Protein AF-A0A1Q8S8K8-F1 (afdb_monomer_lite)

Secondary structure (DSSP, 8-state):
-----------------EEEEEEEEEEEEESEEETTEEE-SEE-HHHHHHHHHHTTS--EEEEETTTEEEEE-B---SS-SSSBEEHHHHHHHHHHHHHHTTSEEEEEEEEEEEEEEE-----

pLDDT: mean 77.26, std 17.84, range [33.59, 95.19]

Sequence (123 aa):
MKFSVFLGAVLAITSAEACASYKYCWCVRDNFNYQGKVQNNIAWDEDTTKACVANGGGGVSGWYGQNFKECYRYVKRTIRLDGAINNCDFSEQCAAAGKAEGVTSRGLCRDKISGFHWRRTDV

Organism: NCBI:txid708187

Structure (mmCIF, N/CA/C/O backbone):
data_AF-A0A1Q8S8K8-F1
#
_entry.id   AF-A0A1Q8S8K8-F1
#
loop_
_atom_site.group_PDB
_atom_site.id
_atom_site.type_symbol
_atom_site.label_atom_id
_atom_site.label_alt_id
_atom_site.label_comp_id
_atom_site.label_asym_id
_atom_site.label_entity_id
_atom_site.label_seq_id
_atom_site.pdbx_PDB_ins_code
_atom_site.Cartn_x
_atom_site.Cartn_y
_atom_site.Cartn_z
_atom_site.occupancy
_atom_site.B_iso_or_equiv
_atom_site.auth_seq_id
_atom_site.auth_comp_id
_atom_site.auth_asym_id
_atom_site.auth_atom_id
_atom_site.pdbx_PDB_model_num
ATOM 1 N N . MET A 1 1 ? 22.444 14.978 49.689 1.00 33.59 1 MET A N 1
ATOM 2 C CA . MET A 1 1 ? 21.878 13.992 48.742 1.00 33.59 1 MET A CA 1
ATOM 3 C C . MET A 1 1 ? 22.066 14.548 47.337 1.00 33.59 1 MET A C 1
ATOM 5 O O . MET A 1 1 ? 21.592 15.645 47.083 1.00 33.59 1 MET A O 1
ATOM 9 N N . LYS A 1 2 ? 22.853 13.889 46.477 1.00 35.84 2 LYS A N 1
ATOM 10 C CA . LYS A 1 2 ? 23.098 14.320 45.089 1.00 35.84 2 LYS A CA 1
ATOM 11 C C . LYS A 1 2 ? 22.238 13.453 44.168 1.00 35.84 2 LYS A C 1
ATOM 13 O O . LYS A 1 2 ? 22.433 12.244 44.134 1.00 35.84 2 LYS A O 1
ATOM 18 N N . PHE A 1 3 ? 21.279 14.064 43.474 1.00 41.88 3 PHE A N 1
ATOM 19 C CA . PHE A 1 3 ? 20.470 13.400 42.455 1.00 41.88 3 PHE A CA 1
ATOM 20 C C . PHE A 1 3 ? 21.259 13.362 41.145 1.00 41.88 3 PHE A C 1
ATOM 22 O O . PHE A 1 3 ? 21.348 14.360 40.435 1.00 41.88 3 PHE A O 1
ATOM 29 N N . SER A 1 4 ? 21.858 12.215 40.840 1.00 44.72 4 SER A N 1
ATOM 30 C CA . SER A 1 4 ? 22.388 11.935 39.508 1.00 44.72 4 SER A CA 1
ATOM 31 C C . SER A 1 4 ? 21.225 11.536 38.602 1.00 44.72 4 SER A C 1
ATOM 33 O O . SER A 1 4 ? 20.754 10.403 38.647 1.00 44.72 4 SER A O 1
ATOM 35 N N . VAL A 1 5 ? 20.739 12.483 37.801 1.00 49.12 5 VAL A N 1
ATOM 36 C CA . VAL A 1 5 ? 19.806 12.206 36.704 1.00 49.12 5 VAL A CA 1
ATOM 37 C C . VAL A 1 5 ? 20.617 11.598 35.563 1.00 49.12 5 VAL A C 1
ATOM 39 O O . VAL A 1 5 ? 21.320 12.303 34.842 1.00 49.12 5 VAL A O 1
ATOM 42 N N . PHE A 1 6 ? 20.553 10.277 35.415 1.00 44.47 6 PHE A N 1
ATOM 43 C CA . PHE A 1 6 ? 21.011 9.612 34.201 1.00 44.47 6 PHE A CA 1
ATOM 44 C C . PHE A 1 6 ? 19.964 9.856 33.109 1.00 44.47 6 PHE A C 1
ATOM 46 O O . PHE A 1 6 ? 18.906 9.229 33.104 1.00 44.47 6 PHE A O 1
ATOM 53 N N . LEU A 1 7 ? 20.252 10.783 32.190 1.00 45.62 7 LEU A N 1
ATOM 54 C CA . LEU A 1 7 ? 19.573 10.846 30.898 1.00 45.62 7 LEU A CA 1
ATOM 55 C C . LEU A 1 7 ? 19.924 9.572 30.121 1.00 45.62 7 LEU A C 1
ATOM 57 O O . LEU A 1 7 ? 20.956 9.493 29.457 1.00 45.62 7 LEU A O 1
ATOM 61 N N . GLY A 1 8 ? 19.075 8.555 30.237 1.00 44.41 8 GLY A N 1
ATOM 62 C CA . GLY A 1 8 ? 19.103 7.407 29.346 1.00 44.41 8 GLY A CA 1
ATOM 63 C C . GLY A 1 8 ? 18.675 7.860 27.957 1.00 44.41 8 GLY A C 1
ATOM 64 O O . GLY A 1 8 ? 17.485 8.031 27.701 1.00 44.41 8 GLY A O 1
ATOM 65 N N . ALA A 1 9 ? 19.639 8.080 27.065 1.00 46.62 9 ALA A N 1
ATOM 66 C CA . ALA A 1 9 ? 19.362 8.171 25.643 1.00 46.62 9 ALA A CA 1
ATOM 67 C C . ALA A 1 9 ? 18.784 6.821 25.199 1.00 46.62 9 ALA A C 1
ATOM 69 O O . ALA A 1 9 ? 19.498 5.819 25.136 1.00 46.62 9 ALA A O 1
ATOM 70 N N . VAL A 1 10 ? 17.478 6.778 24.932 1.00 47.53 10 VAL A N 1
ATOM 71 C CA . VAL A 1 10 ? 16.862 5.649 24.236 1.00 47.53 10 VAL A CA 1
ATOM 72 C C . VAL A 1 10 ? 17.380 5.719 22.806 1.00 47.53 10 VAL A C 1
ATOM 74 O O . VAL A 1 10 ? 16.856 6.459 21.977 1.00 47.53 10 VAL A O 1
ATOM 77 N N . LEU A 1 11 ? 18.459 4.989 22.526 1.00 39.53 11 LEU A N 1
ATOM 78 C CA . LEU A 1 11 ? 18.831 4.649 21.162 1.00 39.53 11 LEU A CA 1
ATOM 79 C C . LEU A 1 11 ? 17.666 3.828 20.613 1.00 39.53 11 LEU A C 1
ATOM 81 O O . LEU A 1 11 ? 17.539 2.640 20.907 1.00 39.53 11 LEU A O 1
ATOM 85 N N . ALA A 1 12 ? 16.779 4.485 19.867 1.00 42.22 12 ALA A N 1
ATOM 86 C CA . ALA A 1 12 ? 15.856 3.798 18.991 1.00 42.22 12 ALA A CA 1
ATOM 87 C C . ALA A 1 12 ? 16.729 3.038 17.992 1.00 42.22 12 ALA A C 1
ATOM 89 O O . ALA A 1 12 ? 17.215 3.604 17.015 1.00 42.22 12 ALA A O 1
ATOM 90 N N . ILE A 1 13 ? 17.002 1.768 18.293 1.00 36.38 13 ILE A N 1
ATOM 91 C CA . ILE A 1 13 ? 17.532 0.822 17.325 1.00 36.38 13 ILE A CA 1
ATOM 92 C C . ILE A 1 13 ? 16.417 0.714 16.293 1.00 36.38 13 ILE A C 1
ATOM 94 O O . ILE A 1 13 ? 15.476 -0.060 16.456 1.00 36.38 13 ILE A O 1
ATOM 98 N N . THR A 1 14 ? 16.468 1.562 15.269 1.00 42.91 14 THR A N 1
ATOM 99 C CA . THR A 1 14 ? 15.705 1.347 14.055 1.00 42.91 14 THR A CA 1
ATOM 100 C C . THR A 1 14 ? 16.307 0.081 13.474 1.00 42.91 14 THR A C 1
ATOM 102 O O . THR A 1 14 ? 17.365 0.083 12.848 1.00 42.91 14 THR A O 1
ATOM 105 N N . SER A 1 15 ? 15.709 -1.061 13.806 1.00 44.03 15 SER A N 1
ATOM 106 C CA . SER A 1 15 ? 16.004 -2.305 13.121 1.00 44.03 15 SER A CA 1
ATOM 107 C C . SER A 1 15 ? 15.864 -1.988 11.642 1.00 44.03 15 SER A C 1
ATOM 109 O O . SER A 1 15 ? 14.767 -1.640 11.200 1.00 44.03 15 SER A O 1
ATOM 111 N N . ALA A 1 16 ? 16.982 -2.004 10.913 1.00 48.34 16 ALA A N 1
ATOM 112 C CA . ALA A 1 16 ? 16.996 -1.889 9.467 1.00 48.34 16 ALA A CA 1
ATOM 113 C C . ALA A 1 16 ? 16.234 -3.105 8.945 1.00 48.34 16 ALA A C 1
ATOM 115 O O . ALA A 1 16 ? 16.797 -4.178 8.728 1.00 48.34 16 ALA A O 1
ATOM 116 N N . GLU A 1 17 ? 14.911 -2.973 8.906 1.00 56.44 17 GLU A N 1
ATOM 117 C CA . GLU A 1 17 ? 14.046 -4.065 8.550 1.00 56.44 17 GLU A CA 1
ATOM 118 C C . GLU A 1 17 ? 14.248 -4.365 7.089 1.00 56.44 17 GLU A C 1
ATOM 120 O O . GLU A 1 17 ? 14.440 -3.501 6.228 1.00 56.44 17 GLU A O 1
ATOM 125 N N . ALA A 1 18 ? 14.249 -5.660 6.869 1.00 62.03 18 ALA A N 1
ATOM 126 C CA . ALA A 1 18 ? 14.681 -6.246 5.655 1.00 62.03 18 ALA A CA 1
ATOM 127 C C . ALA A 1 18 ? 13.508 -6.244 4.667 1.00 62.03 18 ALA A C 1
ATOM 129 O O . ALA A 1 18 ? 12.781 -7.232 4.557 1.00 62.03 18 ALA A O 1
ATOM 130 N N . CYS A 1 19 ? 13.251 -5.102 4.029 1.00 81.19 19 CYS A N 1
ATOM 131 C CA . CYS A 1 19 ? 12.004 -4.889 3.309 1.00 81.19 19 CYS A CA 1
ATOM 132 C C . CYS A 1 19 ? 12.008 -5.617 1.968 1.00 81.19 19 CYS A C 1
ATOM 134 O O . CYS A 1 19 ? 12.962 -5.571 1.190 1.00 81.19 19 CYS A O 1
ATOM 136 N N . ALA A 1 20 ? 10.920 -6.322 1.693 1.00 86.19 20 ALA A N 1
ATOM 137 C CA . ALA A 1 20 ? 10.776 -7.110 0.486 1.00 86.19 20 ALA A CA 1
ATOM 138 C C . ALA A 1 20 ? 10.201 -6.263 -0.653 1.00 86.19 20 ALA A C 1
ATOM 140 O O . ALA A 1 20 ? 9.362 -5.382 -0.453 1.00 86.19 20 ALA A O 1
ATOM 141 N N . SER A 1 21 ? 10.644 -6.577 -1.866 1.00 86.62 21 SER A N 1
ATOM 142 C CA . SER A 1 21 ? 10.134 -5.986 -3.098 1.00 86.62 21 SER A CA 1
ATOM 143 C C . SER A 1 21 ? 8.870 -6.708 -3.569 1.00 86.62 21 SER A C 1
ATOM 145 O O . SER A 1 21 ? 8.881 -7.928 -3.750 1.00 86.62 21 SER A O 1
ATOM 147 N N . TYR A 1 22 ? 7.801 -5.959 -3.836 1.00 89.19 22 TYR A N 1
ATOM 148 C CA . TYR A 1 22 ? 6.541 -6.477 -4.382 1.00 89.19 22 TYR A CA 1
ATOM 149 C C . TYR A 1 22 ? 6.108 -5.703 -5.621 1.00 89.19 22 TYR A C 1
ATOM 151 O O . TYR A 1 22 ? 6.503 -4.556 -5.817 1.00 89.19 22 TYR A O 1
ATOM 159 N N . LYS A 1 23 ? 5.279 -6.321 -6.465 1.00 89.44 23 LYS A N 1
ATOM 160 C CA . LYS A 1 23 ? 4.715 -5.628 -7.632 1.00 89.44 23 LYS A CA 1
ATOM 161 C C . LYS A 1 23 ? 3.428 -4.885 -7.311 1.00 89.44 23 LYS A C 1
ATOM 163 O O . LYS A 1 23 ? 3.183 -3.855 -7.930 1.00 89.44 23 LYS A O 1
ATOM 168 N N . TYR A 1 24 ? 2.628 -5.411 -6.385 1.00 92.19 24 TYR A N 1
ATOM 169 C CA . TYR A 1 24 ? 1.306 -4.883 -6.062 1.00 92.19 24 TYR A CA 1
ATOM 170 C C . TYR A 1 24 ? 1.153 -4.680 -4.559 1.00 92.19 24 TYR A C 1
ATOM 172 O O . TYR A 1 24 ? 1.512 -5.583 -3.802 1.00 92.19 24 TYR A O 1
ATOM 180 N N . CYS A 1 25 ? 0.595 -3.543 -4.140 1.00 93.25 25 CYS A N 1
ATOM 181 C CA . CYS A 1 25 ? 0.222 -3.289 -2.748 1.00 93.25 25 CYS A CA 1
ATOM 182 C C . CYS A 1 25 ? -1.041 -2.421 -2.633 1.00 93.25 25 CYS A C 1
ATOM 184 O O . CYS A 1 25 ? -1.319 -1.609 -3.513 1.00 93.25 25 CYS A O 1
ATOM 186 N N . TRP A 1 26 ? -1.782 -2.551 -1.536 1.00 95.19 26 TRP A N 1
ATOM 187 C CA . TRP A 1 26 ? -2.932 -1.707 -1.193 1.00 95.19 26 TRP A CA 1
ATOM 188 C C . TRP A 1 26 ? -3.053 -1.524 0.320 1.00 95.19 26 TRP A C 1
ATOM 190 O O . TRP A 1 26 ? -2.535 -2.327 1.096 1.00 95.19 26 TRP A O 1
ATOM 200 N N . CYS A 1 27 ? -3.713 -0.451 0.744 1.00 95.06 27 CYS A N 1
ATOM 201 C CA . CYS A 1 27 ? -4.023 -0.208 2.146 1.00 95.06 27 CYS A CA 1
ATOM 202 C C . CYS A 1 27 ? -5.344 -0.888 2.517 1.00 95.06 27 CYS A C 1
ATOM 204 O O . CYS A 1 27 ? -6.317 -0.847 1.758 1.00 95.06 27 CYS A O 1
ATOM 206 N N . VAL A 1 28 ? -5.396 -1.470 3.712 1.00 94.56 28 VAL A N 1
ATOM 207 C CA . VAL A 1 28 ? -6.635 -1.923 4.350 1.00 94.56 28 VAL A CA 1
ATOM 208 C C . VAL A 1 28 ? -6.819 -1.201 5.673 1.00 94.56 28 VAL A C 1
ATOM 210 O O . VAL A 1 28 ? -5.843 -0.969 6.383 1.00 94.56 28 VAL A O 1
ATOM 213 N N . ARG A 1 29 ? -8.069 -0.874 6.000 1.00 92.56 29 ARG A N 1
ATOM 214 C CA . ARG A 1 29 ? -8.471 -0.320 7.291 1.00 92.56 29 ARG A CA 1
ATOM 215 C C . ARG A 1 29 ? -9.249 -1.322 8.121 1.00 92.56 29 ARG A C 1
ATOM 217 O O . ARG A 1 29 ? -10.098 -2.070 7.627 1.00 92.56 29 ARG A O 1
ATOM 224 N N . ASP A 1 30 ? -8.967 -1.250 9.404 1.00 91.56 30 ASP A N 1
ATOM 225 C CA . ASP A 1 30 ? -9.499 -2.049 10.481 1.00 91.56 30 ASP A CA 1
ATOM 226 C C . ASP A 1 30 ? -10.067 -1.129 11.569 1.00 91.56 30 ASP A C 1
ATOM 228 O O . ASP A 1 30 ? -9.651 0.022 11.728 1.00 91.56 30 ASP A O 1
ATOM 232 N N . ASN A 1 31 ? -11.002 -1.661 12.349 1.00 88.06 31 ASN A N 1
ATOM 233 C CA . ASN A 1 31 ? -11.586 -1.019 13.519 1.00 88.06 31 ASN A CA 1
ATOM 234 C C . ASN A 1 31 ? -12.274 0.333 13.241 1.00 88.06 31 ASN A C 1
ATOM 236 O O . ASN A 1 31 ? -12.106 1.289 13.996 1.00 88.06 31 ASN A O 1
ATOM 240 N N . PHE A 1 32 ? -13.068 0.421 12.170 1.00 86.88 32 PHE A N 1
ATOM 241 C CA . PHE A 1 32 ? -13.886 1.608 11.885 1.00 86.88 32 PHE A CA 1
ATOM 242 C C . PHE A 1 32 ? -15.378 1.274 11.905 1.00 86.88 32 PHE A C 1
ATOM 244 O O . PHE A 1 32 ? -15.785 0.176 11.530 1.00 86.88 32 PHE A O 1
ATOM 251 N N . ASN A 1 33 ? -16.214 2.211 12.356 1.00 89.06 33 ASN A N 1
ATOM 252 C CA . ASN A 1 33 ? -17.660 2.008 12.405 1.00 89.06 33 ASN A CA 1
ATOM 253 C C . ASN A 1 33 ? -18.300 2.408 11.071 1.00 89.06 33 ASN A C 1
ATOM 255 O O . ASN A 1 33 ? -18.144 3.538 10.610 1.00 89.06 33 ASN A O 1
ATOM 259 N N . TYR A 1 34 ? -19.046 1.491 10.466 1.00 86.94 34 TYR A N 1
ATOM 260 C CA . TYR A 1 34 ? -19.878 1.762 9.303 1.00 86.94 34 TYR A CA 1
ATOM 261 C C . TYR A 1 34 ? -21.257 1.153 9.526 1.00 86.94 34 TYR A C 1
ATOM 263 O O . TYR A 1 34 ? -21.380 -0.041 9.804 1.00 86.94 34 TYR A O 1
ATOM 271 N N . GLN A 1 35 ? -22.293 1.989 9.426 1.00 91.31 35 GLN A N 1
ATOM 272 C CA . GLN A 1 35 ? -23.689 1.595 9.653 1.00 91.31 35 GLN A CA 1
ATOM 273 C C . GLN A 1 35 ? -23.910 0.879 11.004 1.00 91.31 35 GLN A C 1
ATOM 275 O O . GLN A 1 35 ? -24.638 -0.108 11.093 1.00 91.31 35 GLN A O 1
ATOM 280 N N . GLY A 1 36 ? -23.256 1.361 12.067 1.00 91.75 36 GLY A N 1
ATOM 281 C CA . GLY A 1 36 ? -23.409 0.831 13.425 1.00 91.75 36 GLY A CA 1
ATOM 282 C C . GLY A 1 36 ? -22.641 -0.465 13.698 1.00 91.75 36 GLY A C 1
ATOM 283 O O . GLY A 1 36 ? -22.810 -1.052 14.764 1.00 91.75 36 GLY A O 1
ATOM 284 N N . LYS A 1 37 ? -21.800 -0.926 12.764 1.00 91.56 37 LYS A N 1
ATOM 285 C CA . LYS A 1 37 ? -20.985 -2.137 12.907 1.00 91.56 37 LYS A CA 1
ATOM 286 C C . LYS A 1 37 ? -19.508 -1.813 12.741 1.00 91.56 37 LYS A C 1
ATOM 288 O O . LYS A 1 37 ? -19.131 -1.084 11.825 1.00 91.56 37 LYS A O 1
ATOM 293 N N . VAL A 1 38 ? -18.675 -2.405 13.595 1.00 91.06 38 VAL A N 1
ATOM 294 C CA . VAL A 1 38 ? -17.218 -2.359 13.433 1.00 91.06 38 VAL A CA 1
ATOM 295 C C . VAL A 1 38 ? -16.836 -3.203 12.222 1.00 91.06 38 VAL A C 1
ATOM 297 O O . VAL A 1 38 ? -17.164 -4.387 12.148 1.00 91.06 38 VAL A O 1
ATOM 300 N N . GLN A 1 39 ? -16.160 -2.572 11.274 1.00 91.25 39 GLN A N 1
ATOM 301 C CA . GLN A 1 39 ? -15.648 -3.177 10.058 1.00 91.25 39 GLN A CA 1
ATOM 302 C C . GLN A 1 39 ? -14.144 -3.384 10.175 1.00 91.25 39 GLN A C 1
ATOM 304 O O . GLN A 1 39 ? -13.429 -2.567 10.761 1.00 91.25 39 GLN A O 1
ATOM 309 N N . ASN A 1 40 ? -13.676 -4.474 9.578 1.00 92.25 40 ASN A N 1
ATOM 310 C CA . ASN A 1 40 ? -12.269 -4.829 9.514 1.00 92.25 40 ASN A CA 1
ATOM 311 C C . ASN A 1 40 ? -11.908 -5.302 8.108 1.00 92.25 40 ASN A C 1
ATOM 313 O O . ASN A 1 40 ? -12.764 -5.791 7.372 1.00 92.25 40 ASN A O 1
ATOM 317 N N . ASN A 1 41 ? -10.632 -5.179 7.767 1.00 90.19 41 ASN A N 1
ATOM 318 C CA . ASN A 1 41 ? -10.016 -5.647 6.538 1.00 90.19 41 ASN A CA 1
ATOM 319 C C . ASN A 1 41 ? -10.690 -5.088 5.276 1.00 90.19 41 ASN A C 1
ATOM 321 O O . ASN A 1 41 ? -10.883 -5.798 4.289 1.00 90.19 41 ASN A O 1
ATOM 325 N N . ILE A 1 42 ? -11.069 -3.809 5.321 1.00 92.69 42 ILE A N 1
ATOM 326 C CA . ILE A 1 42 ? -11.714 -3.123 4.200 1.00 92.69 42 ILE A CA 1
ATOM 327 C C . ILE A 1 42 ? -10.656 -2.354 3.420 1.00 92.69 42 ILE A C 1
ATOM 329 O O . ILE A 1 42 ? -9.918 -1.562 4.002 1.00 92.69 42 ILE A O 1
ATOM 333 N N . ALA A 1 43 ? -10.583 -2.575 2.108 1.00 92.19 43 ALA A N 1
ATOM 334 C CA . ALA A 1 43 ? -9.658 -1.850 1.245 1.00 92.19 43 ALA A CA 1
ATOM 335 C C . ALA A 1 43 ? -9.913 -0.335 1.293 1.00 92.19 43 ALA A C 1
ATOM 337 O O . ALA A 1 43 ? -11.056 0.119 1.393 1.00 92.19 43 ALA A O 1
ATOM 338 N N . TRP A 1 44 ? -8.833 0.440 1.232 1.00 92.75 44 TRP A N 1
ATOM 339 C CA . TRP A 1 44 ? -8.879 1.892 1.338 1.00 92.75 44 TRP A CA 1
ATOM 340 C C . TRP A 1 44 ? -8.238 2.547 0.118 1.00 92.75 44 TRP A C 1
ATOM 342 O O . TRP A 1 44 ? -7.029 2.778 0.055 1.00 92.75 44 TRP A O 1
ATOM 352 N N . ASP A 1 45 ? -9.071 2.830 -0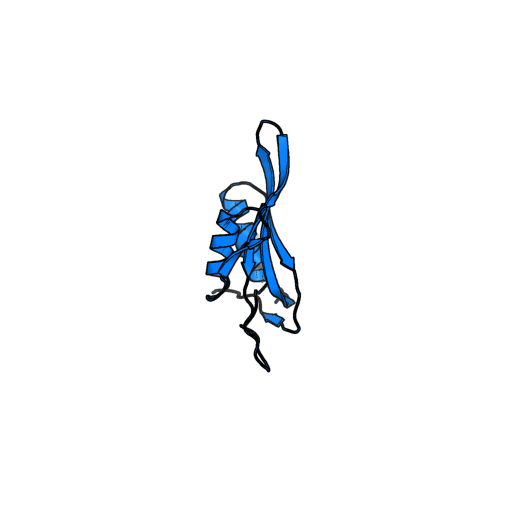.878 1.00 91.69 45 ASP A N 1
ATOM 353 C CA . ASP A 1 45 ? -8.637 3.268 -2.208 1.00 91.69 45 ASP A CA 1
ATOM 354 C C . ASP A 1 45 ? -7.884 4.601 -2.208 1.00 91.69 45 ASP A C 1
ATOM 356 O O . ASP A 1 45 ? -6.912 4.784 -2.950 1.00 91.69 45 ASP A O 1
ATOM 360 N N . GLU A 1 46 ? -8.345 5.545 -1.389 1.00 90.44 46 GLU A N 1
ATOM 361 C CA . GLU A 1 46 ? -7.756 6.877 -1.293 1.00 90.44 46 GLU A CA 1
ATOM 362 C C . GLU A 1 46 ? -6.318 6.801 -0.771 1.00 90.44 46 GLU A C 1
ATOM 364 O O . GLU A 1 46 ? -5.392 7.262 -1.442 1.00 90.44 46 GLU A O 1
ATOM 369 N N . ASP A 1 47 ? -6.106 6.137 0.364 1.00 91.62 47 ASP A N 1
ATOM 370 C CA . ASP A 1 47 ? -4.771 6.020 0.949 1.00 91.62 47 ASP A CA 1
ATOM 371 C C . ASP A 1 47 ? -3.879 5.054 0.182 1.00 91.62 47 ASP A C 1
ATOM 373 O O . ASP A 1 47 ? -2.676 5.285 0.091 1.00 91.62 47 ASP A O 1
ATOM 377 N N . THR A 1 48 ? -4.451 4.052 -0.490 1.00 92.56 48 THR A N 1
ATOM 378 C CA . THR A 1 48 ? -3.701 3.247 -1.463 1.00 92.56 48 THR A CA 1
ATOM 379 C C . THR A 1 48 ? -3.118 4.125 -2.568 1.00 92.56 48 THR A C 1
ATOM 381 O O . THR A 1 48 ? -1.959 3.955 -2.947 1.00 92.56 48 THR A O 1
ATOM 384 N N . THR A 1 49 ? -3.888 5.096 -3.068 1.00 90.50 49 THR A N 1
ATOM 385 C CA . THR A 1 49 ? -3.425 6.032 -4.102 1.00 90.50 49 THR A CA 1
ATOM 386 C C . THR A 1 49 ? -2.304 6.927 -3.564 1.00 90.50 49 THR A C 1
ATOM 388 O O . THR A 1 49 ? -1.264 7.058 -4.210 1.00 90.50 49 THR A O 1
ATOM 391 N N . LYS A 1 50 ? -2.467 7.489 -2.358 1.00 88.62 50 LYS A N 1
ATOM 392 C CA . LYS A 1 50 ? -1.447 8.337 -1.712 1.00 88.62 50 LYS A CA 1
ATOM 393 C C . LYS A 1 50 ? -0.155 7.566 -1.426 1.00 88.62 50 LYS A C 1
ATOM 395 O O . LYS A 1 50 ? 0.923 8.013 -1.819 1.00 88.62 50 LYS A O 1
ATOM 400 N N . ALA A 1 51 ? -0.259 6.383 -0.818 1.00 89.12 51 ALA A N 1
ATOM 401 C CA . ALA A 1 51 ? 0.877 5.511 -0.526 1.00 89.12 51 ALA A CA 1
ATOM 402 C C . ALA A 1 51 ? 1.618 5.103 -1.808 1.00 89.12 51 ALA A C 1
ATOM 404 O O . ALA A 1 51 ? 2.848 5.066 -1.825 1.00 89.12 51 ALA A O 1
ATOM 405 N N . CYS A 1 52 ? 0.891 4.874 -2.908 1.00 88.50 52 CYS A N 1
ATOM 406 C CA . CYS A 1 52 ? 1.486 4.567 -4.209 1.00 88.50 52 CYS A CA 1
ATOM 407 C C . CYS A 1 52 ? 2.372 5.702 -4.741 1.00 88.50 52 CYS A C 1
ATOM 409 O O . CYS A 1 52 ? 3.465 5.448 -5.250 1.00 88.50 52 CYS A O 1
ATOM 411 N N . VAL A 1 53 ? 1.931 6.955 -4.582 1.00 84.75 53 VAL A N 1
ATOM 412 C CA . VAL A 1 53 ? 2.713 8.143 -4.960 1.00 84.75 53 VAL A CA 1
ATOM 413 C C . VAL A 1 53 ? 3.929 8.309 -4.039 1.00 84.75 53 VAL A C 1
ATOM 415 O O . VAL A 1 53 ? 5.043 8.525 -4.521 1.00 84.75 53 VAL A O 1
ATOM 418 N N . ALA A 1 54 ? 3.738 8.143 -2.725 1.00 82.88 54 ALA A N 1
ATOM 419 C CA . ALA A 1 54 ? 4.779 8.310 -1.707 1.00 82.88 54 ALA A CA 1
ATOM 420 C C . ALA A 1 54 ? 5.878 7.226 -1.747 1.00 82.88 54 ALA A C 1
ATOM 422 O O . ALA A 1 54 ? 7.020 7.471 -1.345 1.00 82.88 54 ALA A O 1
ATOM 423 N N . ASN A 1 55 ? 5.596 6.036 -2.291 1.00 79.12 55 ASN A N 1
ATOM 424 C CA . ASN A 1 55 ? 6.557 4.930 -2.405 1.00 79.12 55 ASN A CA 1
ATOM 425 C C . ASN A 1 55 ? 7.642 5.153 -3.491 1.00 79.12 55 ASN A C 1
ATOM 427 O O . ASN A 1 55 ? 8.120 4.210 -4.112 1.00 79.12 55 ASN A O 1
ATOM 431 N N . GLY A 1 56 ? 8.053 6.403 -3.734 1.00 63.31 56 GLY A N 1
ATOM 432 C CA . GLY A 1 56 ? 9.261 6.742 -4.492 1.00 63.31 56 GLY A CA 1
ATOM 433 C C . GLY A 1 56 ? 9.084 6.854 -6.007 1.00 63.31 56 GLY A C 1
ATOM 434 O O . GLY A 1 56 ? 10.010 6.490 -6.730 1.00 63.31 56 GLY A O 1
ATOM 435 N N . GLY A 1 57 ? 7.905 7.277 -6.484 1.00 62.47 57 GLY A N 1
ATOM 436 C CA . GLY A 1 57 ? 7.647 7.687 -7.874 1.00 62.47 57 GLY A CA 1
ATOM 437 C C . GLY A 1 57 ? 7.663 6.571 -8.934 1.00 62.47 57 GLY A C 1
ATOM 438 O O . GLY A 1 57 ? 8.640 5.847 -9.094 1.00 62.47 57 GLY A O 1
ATOM 439 N N . GLY A 1 58 ? 6.581 6.456 -9.710 1.00 70.50 58 GLY A N 1
ATOM 440 C CA . GLY A 1 58 ? 6.460 5.515 -10.838 1.00 70.50 58 GLY A CA 1
ATOM 441 C C . GLY A 1 58 ? 5.544 4.312 -10.591 1.00 70.50 58 GLY A C 1
ATOM 442 O O . GLY A 1 58 ? 5.349 3.505 -11.497 1.00 70.50 58 GLY A O 1
ATOM 443 N N . GLY A 1 59 ? 4.969 4.192 -9.391 1.00 77.12 59 GLY A N 1
ATOM 444 C CA . GLY A 1 59 ? 3.815 3.325 -9.166 1.00 77.12 59 GLY A CA 1
ATOM 445 C C . GLY A 1 59 ? 2.555 3.914 -9.804 1.00 77.12 59 GLY A C 1
ATOM 446 O O . GLY A 1 59 ? 2.363 5.129 -9.801 1.00 77.12 59 GLY A O 1
ATOM 447 N N . VAL A 1 60 ? 1.702 3.054 -10.353 1.00 84.38 60 VAL A N 1
ATOM 448 C CA . VAL A 1 60 ? 0.404 3.426 -10.922 1.00 84.38 60 VAL A CA 1
ATOM 449 C C . VAL A 1 60 ? -0.685 2.827 -10.043 1.00 84.38 60 VAL A C 1
ATOM 451 O O . VAL A 1 60 ? -0.734 1.611 -9.862 1.00 84.38 60 VAL A O 1
ATOM 454 N N . SER A 1 61 ? -1.562 3.668 -9.495 1.00 85.81 61 SER A N 1
ATOM 455 C CA . SER A 1 61 ? -2.773 3.195 -8.825 1.00 85.81 61 SER A CA 1
ATOM 456 C C . SER A 1 61 ? -3.821 2.828 -9.873 1.00 85.81 61 SER A C 1
ATOM 458 O O . SER A 1 61 ? -4.213 3.683 -10.671 1.00 85.81 61 SER A O 1
ATOM 460 N N . GLY A 1 62 ? -4.305 1.594 -9.859 1.00 84.44 62 GLY A N 1
ATOM 461 C CA . GLY A 1 62 ? -5.375 1.131 -10.737 1.00 84.44 62 GLY A CA 1
ATOM 462 C C . GLY A 1 62 ? -6.341 0.214 -10.004 1.00 84.44 62 GLY A C 1
ATOM 463 O O . GLY A 1 62 ? -6.092 -0.184 -8.873 1.00 84.44 62 GLY A O 1
ATOM 464 N N . TRP A 1 63 ? -7.464 -0.110 -10.636 1.00 83.81 63 TRP A N 1
ATOM 465 C CA . TRP A 1 63 ? -8.433 -1.038 -10.057 1.00 83.81 63 TRP A CA 1
ATOM 466 C C . TRP A 1 63 ? -7.920 -2.476 -10.144 1.00 83.81 63 TRP A C 1
ATOM 468 O O . TRP A 1 63 ? -7.531 -2.940 -11.218 1.00 83.81 63 TRP 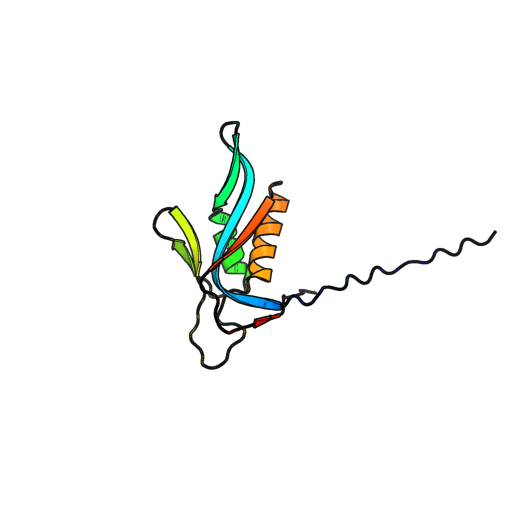A O 1
ATOM 478 N N . TYR A 1 64 ? -7.936 -3.184 -9.018 1.00 77.31 64 TYR A N 1
ATOM 479 C CA . TYR A 1 64 ? -7.760 -4.628 -8.989 1.00 77.31 64 TYR A CA 1
ATOM 480 C C . TYR A 1 64 ? -9.121 -5.302 -9.161 1.00 77.31 64 TYR A C 1
ATOM 482 O O . TYR A 1 64 ? -9.992 -5.251 -8.286 1.00 77.31 64 TYR A O 1
ATOM 490 N N . GLY A 1 65 ? -9.333 -5.892 -10.337 1.00 75.19 65 GLY A N 1
ATOM 491 C CA . GLY A 1 65 ? -10.666 -6.329 -10.744 1.00 75.19 65 GLY A CA 1
ATOM 492 C C . GLY A 1 65 ? -11.637 -5.142 -10.785 1.00 75.19 65 GLY A C 1
ATOM 493 O O . GLY A 1 65 ? -11.339 -4.129 -11.410 1.00 75.19 65 GLY A O 1
ATOM 494 N N . GLN A 1 66 ? -12.789 -5.268 -10.117 1.00 68.81 66 GLN A N 1
ATOM 495 C CA . GLN A 1 66 ? -13.818 -4.216 -10.016 1.00 68.81 66 GLN A CA 1
ATOM 496 C C . GLN A 1 66 ? -14.071 -3.741 -8.569 1.00 68.81 66 GLN A C 1
ATOM 498 O O . GLN A 1 66 ? -15.069 -3.073 -8.319 1.00 68.81 66 GLN A O 1
ATOM 503 N N . ASN A 1 67 ? -13.206 -4.096 -7.608 1.00 84.62 67 ASN A N 1
ATOM 504 C CA . ASN A 1 67 ? -13.575 -4.030 -6.185 1.00 84.62 67 ASN A CA 1
ATOM 505 C C . ASN A 1 67 ? -12.822 -2.972 -5.362 1.00 84.62 67 ASN A C 1
ATOM 507 O O . ASN A 1 67 ? -13.415 -2.411 -4.448 1.00 84.62 67 ASN A O 1
ATOM 511 N N . PHE A 1 68 ? -11.537 -2.722 -5.636 1.00 90.50 68 PHE A N 1
ATOM 512 C CA . PHE A 1 68 ? -10.720 -1.734 -4.912 1.00 90.50 68 PHE A CA 1
ATOM 513 C C . PHE A 1 68 ? -9.482 -1.329 -5.725 1.00 90.50 68 PHE A C 1
ATOM 515 O O . PHE A 1 68 ? -9.125 -1.994 -6.705 1.00 90.50 68 PHE A O 1
ATOM 522 N N . LYS A 1 69 ? -8.816 -0.241 -5.3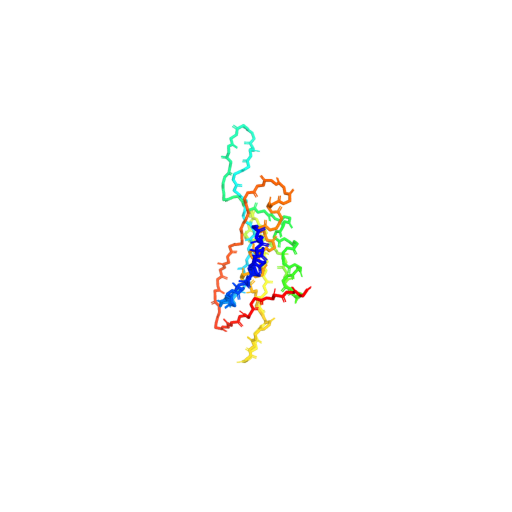35 1.00 91.50 69 LYS A N 1
ATOM 523 C CA . LYS A 1 69 ? -7.563 0.210 -5.949 1.00 91.50 69 LYS A CA 1
ATOM 524 C C . LYS A 1 69 ? -6.360 -0.550 -5.393 1.00 91.50 69 LYS A C 1
ATOM 526 O O . LYS A 1 69 ? -6.201 -0.672 -4.186 1.00 91.50 69 LYS A O 1
ATOM 531 N N . GLU A 1 70 ? -5.459 -0.960 -6.276 1.00 93.19 70 GLU A N 1
ATOM 532 C CA . GLU A 1 70 ? -4.105 -1.418 -5.964 1.00 93.19 70 GLU A CA 1
ATOM 533 C C . GLU A 1 70 ? -3.074 -0.455 -6.561 1.00 93.19 70 GLU A C 1
ATOM 535 O O . GLU A 1 70 ? -3.252 0.105 -7.643 1.00 93.19 70 GLU A O 1
ATOM 540 N N . CYS A 1 71 ? -1.948 -0.300 -5.876 1.00 92.31 71 CYS A N 1
ATOM 541 C CA . CYS A 1 71 ? -0.733 0.248 -6.452 1.00 92.31 71 CYS A CA 1
ATOM 542 C C . CYS A 1 71 ? 0.012 -0.852 -7.202 1.00 92.31 71 CYS A C 1
ATOM 544 O O . CYS A 1 71 ? 0.308 -1.885 -6.608 1.00 92.31 71 CYS A O 1
ATOM 546 N N . TYR A 1 72 ? 0.375 -0.613 -8.460 1.00 90.81 72 TYR A N 1
ATOM 547 C CA . TYR A 1 72 ? 1.294 -1.456 -9.215 1.00 90.81 72 TYR A CA 1
ATOM 548 C C . TYR A 1 72 ? 2.593 -0.713 -9.511 1.00 90.81 72 TYR A C 1
ATOM 550 O O . TYR A 1 72 ? 2.580 0.383 -10.070 1.00 90.81 72 TYR A O 1
ATOM 558 N N . ARG A 1 73 ? 3.729 -1.342 -9.214 1.00 85.75 73 ARG A N 1
ATOM 559 C CA . ARG A 1 73 ? 5.045 -0.876 -9.649 1.00 85.75 73 ARG A CA 1
ATOM 560 C C . ARG A 1 73 ? 5.928 -2.071 -9.958 1.00 85.75 73 ARG A C 1
ATOM 562 O O . ARG A 1 73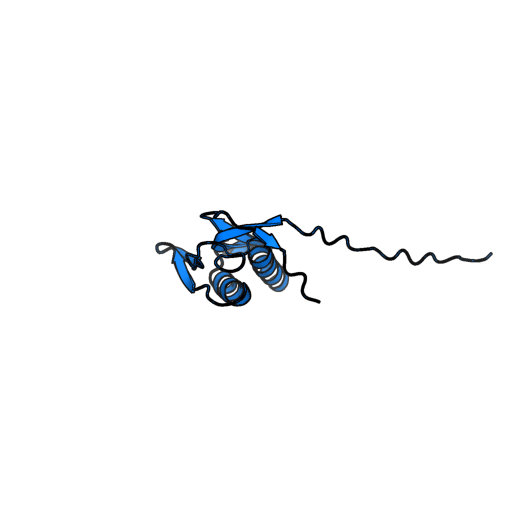 ? 6.322 -2.817 -9.066 1.00 85.75 73 ARG A O 1
ATOM 569 N N . TYR A 1 74 ? 6.281 -2.225 -11.227 1.00 82.69 74 TYR A N 1
ATOM 570 C CA . TYR A 1 74 ? 7.307 -3.174 -11.631 1.00 82.69 74 TYR A CA 1
ATOM 571 C C . TYR A 1 74 ? 8.018 -2.694 -12.891 1.00 82.69 74 TYR A C 1
ATOM 573 O O . TYR A 1 74 ? 7.418 -2.576 -13.958 1.00 82.69 74 TYR A O 1
ATOM 581 N N . VAL A 1 75 ? 9.321 -2.459 -12.774 1.00 74.00 75 VAL A N 1
ATOM 582 C CA . VAL A 1 75 ? 10.202 -2.169 -13.905 1.00 74.00 75 VAL A CA 1
ATOM 583 C C . VAL A 1 75 ? 11.174 -3.332 -14.049 1.00 74.00 75 VAL A C 1
ATOM 585 O O . VAL A 1 75 ? 12.057 -3.524 -13.212 1.00 74.00 75 VAL A O 1
ATOM 588 N N . LYS A 1 76 ? 11.022 -4.121 -15.118 1.00 67.88 76 LYS A N 1
ATOM 589 C CA . LYS A 1 76 ? 11.902 -5.262 -15.402 1.00 67.88 76 LYS A CA 1
ATOM 590 C C . LYS A 1 76 ? 13.318 -4.754 -15.700 1.00 67.88 76 LYS A C 1
ATOM 592 O O . LYS A 1 76 ? 13.552 -4.157 -16.746 1.00 67.88 76 LYS A O 1
ATOM 597 N N . ARG A 1 77 ? 14.263 -4.987 -14.786 1.00 63.53 77 ARG A N 1
ATOM 598 C CA . ARG A 1 77 ? 15.698 -4.703 -14.962 1.00 63.53 77 ARG A CA 1
ATOM 599 C C . ARG A 1 77 ? 16.532 -5.866 -14.433 1.00 63.53 77 ARG A C 1
ATOM 601 O O . ARG A 1 77 ? 16.105 -6.561 -13.519 1.00 63.53 77 ARG A O 1
ATOM 608 N N . THR A 1 78 ? 17.710 -6.066 -15.020 1.00 54.12 78 THR A N 1
ATOM 609 C CA . THR A 1 78 ? 18.587 -7.226 -14.782 1.00 54.12 78 THR A CA 1
ATOM 610 C C . THR A 1 78 ? 19.146 -7.278 -13.355 1.00 54.12 78 THR A C 1
ATOM 612 O O . THR A 1 78 ? 19.413 -8.356 -12.844 1.00 54.12 78 THR A O 1
ATOM 615 N N . ILE A 1 79 ? 19.301 -6.122 -12.702 1.00 53.66 79 ILE A N 1
ATOM 616 C CA . ILE A 1 79 ? 19.772 -5.969 -11.318 1.00 53.66 79 ILE A CA 1
ATOM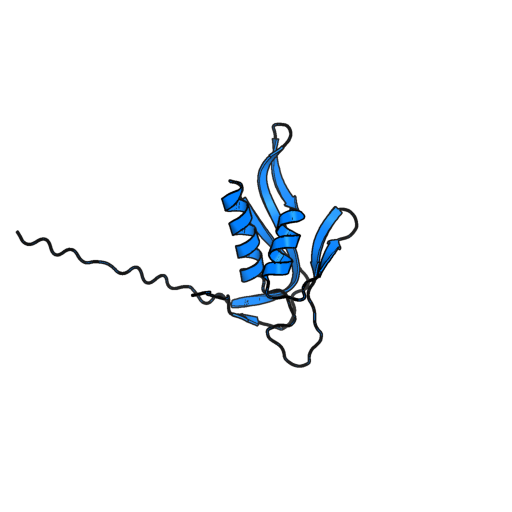 617 C C . ILE A 1 79 ? 19.126 -4.681 -10.801 1.00 53.66 79 ILE A C 1
ATOM 619 O O . ILE A 1 79 ? 19.519 -3.635 -11.308 1.00 53.66 79 ILE A O 1
ATOM 623 N N . ARG A 1 80 ? 18.140 -4.683 -9.885 1.00 53.53 80 ARG A N 1
ATOM 624 C CA . ARG A 1 80 ? 17.676 -3.419 -9.261 1.00 53.53 80 ARG A CA 1
ATOM 625 C C . ARG A 1 80 ? 16.981 -3.544 -7.901 1.00 53.53 80 ARG A C 1
ATOM 627 O O . ARG A 1 80 ? 16.210 -4.463 -7.656 1.00 53.53 80 ARG A O 1
ATOM 634 N N . LEU A 1 81 ? 17.233 -2.499 -7.103 1.00 54.53 81 LEU A N 1
ATOM 635 C CA . LEU A 1 81 ? 16.741 -2.185 -5.755 1.00 54.53 81 LEU A CA 1
ATOM 636 C C . LEU A 1 81 ? 15.645 -1.082 -5.746 1.00 54.53 81 LEU A C 1
ATOM 638 O O . LEU A 1 81 ? 15.262 -0.631 -4.677 1.00 54.53 81 LEU A O 1
ATOM 642 N N . ASP A 1 82 ? 15.152 -0.588 -6.895 1.00 61.44 82 ASP A N 1
ATOM 643 C CA . ASP A 1 82 ? 14.240 0.588 -6.972 1.00 61.44 82 ASP A CA 1
ATOM 644 C C . ASP A 1 82 ? 13.046 0.419 -7.953 1.00 61.44 82 ASP A C 1
ATOM 646 O O . ASP A 1 82 ? 12.272 1.348 -8.209 1.00 61.44 82 ASP A O 1
ATOM 650 N N . GLY A 1 83 ? 12.913 -0.771 -8.547 1.00 71.38 83 GLY A N 1
ATOM 651 C CA . GLY A 1 83 ? 11.953 -1.061 -9.617 1.00 71.38 83 GLY A CA 1
ATOM 652 C C . GLY A 1 83 ? 10.638 -1.668 -9.137 1.00 71.38 83 GLY A C 1
ATOM 653 O O . GLY A 1 83 ? 9.832 -2.066 -9.971 1.00 71.38 83 GLY A O 1
ATOM 654 N N . ALA A 1 84 ? 10.441 -1.775 -7.828 1.00 83.44 84 ALA A N 1
ATOM 655 C CA . ALA A 1 84 ? 9.321 -2.449 -7.187 1.00 83.44 84 ALA A CA 1
ATOM 656 C C . ALA A 1 84 ? 8.879 -1.683 -5.941 1.00 83.44 84 ALA A C 1
ATOM 658 O O . ALA A 1 84 ? 9.555 -0.749 -5.512 1.00 83.44 84 ALA A O 1
ATOM 659 N N . ILE A 1 85 ? 7.730 -2.064 -5.396 1.00 88.19 85 ILE A N 1
ATOM 660 C CA . ILE A 1 85 ? 7.187 -1.480 -4.176 1.00 88.19 85 ILE A CA 1
ATOM 661 C C . ILE A 1 85 ? 7.985 -2.003 -2.982 1.00 88.19 85 ILE A C 1
ATOM 663 O O . ILE A 1 85 ? 8.099 -3.217 -2.792 1.00 88.19 85 ILE A O 1
ATOM 667 N N . ASN A 1 86 ? 8.492 -1.084 -2.161 1.00 88.44 86 ASN A N 1
ATOM 668 C CA . ASN A 1 86 ? 9.015 -1.400 -0.838 1.00 88.44 86 ASN A CA 1
ATOM 669 C C . ASN A 1 86 ? 7.831 -1.589 0.121 1.00 88.44 86 ASN A C 1
ATOM 671 O O . ASN A 1 86 ? 7.116 -0.626 0.410 1.00 88.44 86 ASN A O 1
ATOM 675 N N . ASN A 1 87 ? 7.618 -2.817 0.607 1.00 88.81 87 ASN A N 1
ATOM 676 C CA . ASN A 1 87 ? 6.460 -3.133 1.446 1.00 88.81 87 ASN A CA 1
ATOM 677 C C . ASN A 1 87 ? 6.466 -2.441 2.813 1.00 88.81 87 ASN A C 1
ATOM 679 O O . ASN A 1 87 ? 5.384 -2.157 3.325 1.00 88.81 87 ASN A O 1
ATOM 683 N N . CYS A 1 88 ? 7.634 -2.185 3.407 1.00 88.12 88 CYS A N 1
ATOM 684 C CA . CYS A 1 88 ? 7.711 -1.487 4.688 1.00 88.12 88 CYS A CA 1
ATOM 685 C C . CYS A 1 88 ? 7.278 -0.039 4.513 1.00 88.12 88 CYS A C 1
ATOM 687 O O . CYS A 1 88 ? 6.318 0.375 5.150 1.00 88.12 88 CYS A O 1
ATOM 689 N N . ASP A 1 89 ? 7.918 0.678 3.581 1.00 88.44 89 ASP A N 1
ATOM 690 C CA . ASP A 1 89 ? 7.580 2.069 3.274 1.00 88.44 89 ASP A CA 1
ATOM 691 C C . ASP A 1 89 ? 6.083 2.177 2.935 1.00 88.44 89 ASP A C 1
ATOM 693 O O . ASP A 1 89 ? 5.389 3.067 3.409 1.00 88.44 89 ASP A O 1
ATOM 697 N N . PHE A 1 90 ? 5.547 1.245 2.136 1.00 90.81 90 PHE A N 1
ATOM 698 C CA . PHE A 1 90 ? 4.128 1.248 1.776 1.00 90.81 90 PHE A CA 1
ATOM 699 C C . PHE A 1 90 ? 3.221 1.031 2.997 1.00 90.81 90 PHE A C 1
ATOM 701 O O . PHE A 1 90 ? 2.227 1.734 3.168 1.00 90.81 90 PHE A O 1
ATOM 708 N N . SER A 1 91 ? 3.568 0.077 3.863 1.00 91.94 91 SER A N 1
ATOM 709 C CA . SER A 1 91 ? 2.789 -0.225 5.068 1.00 91.94 91 SER A CA 1
ATOM 710 C C . SER A 1 91 ? 2.834 0.908 6.088 1.00 91.94 91 SER A C 1
ATOM 712 O O . SER A 1 91 ? 1.814 1.182 6.715 1.00 91.94 91 SER A O 1
ATOM 714 N N . GLU A 1 92 ? 3.973 1.588 6.228 1.00 90.50 92 GLU A N 1
ATOM 715 C CA . GLU A 1 92 ? 4.119 2.768 7.083 1.00 90.50 92 GLU A CA 1
ATOM 716 C C . GLU A 1 92 ? 3.243 3.924 6.594 1.00 90.50 92 GLU A C 1
ATOM 718 O O . GLU A 1 92 ? 2.562 4.547 7.405 1.00 90.50 92 GLU A O 1
ATO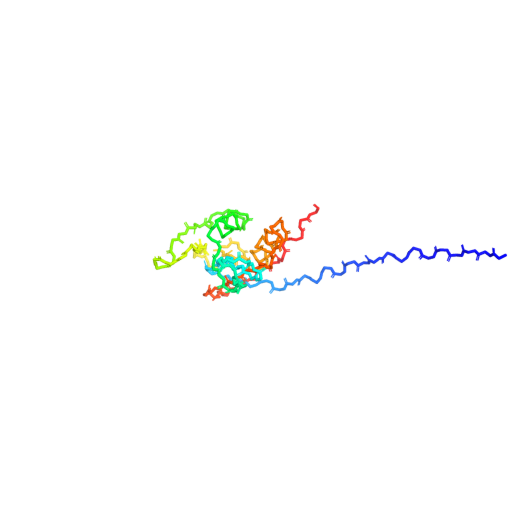M 723 N N . GLN A 1 93 ? 3.175 4.159 5.280 1.00 90.88 93 GLN A N 1
ATOM 724 C CA . GLN A 1 93 ? 2.276 5.167 4.706 1.00 90.88 93 GLN A CA 1
ATOM 725 C C . GLN A 1 93 ? 0.803 4.844 5.003 1.00 90.88 93 GLN A C 1
ATOM 727 O O . GLN A 1 93 ? 0.059 5.716 5.451 1.00 90.88 93 GLN A O 1
ATOM 732 N N . CYS A 1 94 ? 0.386 3.583 4.837 1.00 91.75 94 CYS A N 1
ATOM 733 C CA . CYS A 1 94 ? -0.970 3.163 5.203 1.00 91.75 94 CYS A CA 1
ATOM 734 C C . CYS A 1 94 ? -1.239 3.343 6.708 1.00 91.75 94 CYS A C 1
ATOM 736 O O . CYS A 1 94 ? -2.292 3.852 7.089 1.00 91.75 94 CYS A O 1
ATOM 738 N N . ALA A 1 95 ? -0.295 2.953 7.570 1.00 91.19 95 ALA A N 1
ATOM 739 C CA . ALA A 1 95 ? -0.433 3.062 9.022 1.00 91.19 95 ALA A CA 1
ATOM 740 C C . ALA A 1 95 ? -0.490 4.521 9.498 1.00 91.19 95 ALA A C 1
ATOM 742 O O . ALA A 1 95 ? -1.290 4.851 10.375 1.00 91.19 95 ALA A O 1
ATOM 743 N N . ALA A 1 96 ? 0.314 5.405 8.900 1.00 88.94 96 ALA A N 1
ATOM 744 C CA . ALA A 1 96 ? 0.280 6.838 9.166 1.00 88.94 96 ALA A CA 1
ATOM 745 C C . ALA A 1 96 ? -1.089 7.442 8.816 1.00 88.94 96 ALA A C 1
ATOM 747 O O . ALA A 1 96 ? -1.634 8.205 9.616 1.00 88.94 96 ALA A O 1
ATOM 748 N N . ALA A 1 97 ? -1.675 7.046 7.681 1.00 87.31 97 ALA A N 1
ATOM 749 C CA . ALA A 1 97 ? -3.020 7.468 7.295 1.00 87.31 97 ALA A CA 1
ATOM 750 C C . ALA A 1 97 ? -4.092 6.955 8.272 1.00 87.31 97 ALA A C 1
ATOM 752 O O . ALA A 1 97 ? -4.912 7.732 8.754 1.00 87.31 97 ALA A O 1
ATOM 753 N N . GLY A 1 98 ? -4.023 5.676 8.667 1.00 85.75 98 GLY A N 1
ATOM 754 C CA . GLY A 1 98 ? -4.929 5.125 9.680 1.00 85.75 98 GLY A CA 1
ATOM 755 C C . GLY A 1 98 ? -4.865 5.889 11.001 1.00 85.75 98 GLY A C 1
ATOM 756 O O . GLY A 1 98 ? -5.898 6.272 11.547 1.00 85.75 98 GLY A O 1
ATOM 757 N N . LYS A 1 99 ? -3.651 6.196 11.478 1.00 87.69 99 LYS A N 1
ATOM 758 C CA . LYS A 1 99 ? -3.444 6.980 12.701 1.00 87.69 99 LYS A CA 1
ATOM 759 C C . LYS A 1 99 ? -4.069 8.376 12.613 1.00 87.69 99 LYS A C 1
ATOM 761 O O . LYS A 1 99 ? -4.622 8.833 13.610 1.00 87.69 99 LYS A O 1
ATOM 766 N N . ALA A 1 100 ? -3.984 9.043 11.460 1.00 87.38 100 ALA A N 1
ATOM 767 C CA . ALA A 1 100 ? -4.584 10.363 11.253 1.00 87.38 100 ALA A CA 1
ATOM 768 C C . ALA A 1 100 ? -6.123 10.332 11.336 1.00 87.38 100 ALA A C 1
ATOM 770 O O . ALA A 1 100 ? -6.728 11.269 11.845 1.00 87.38 100 ALA A O 1
ATOM 771 N N . GLU A 1 101 ? -6.732 9.227 10.910 1.00 84.25 101 GLU A N 1
ATOM 772 C CA . GLU A 1 101 ? -8.186 9.009 10.888 1.00 84.25 101 GLU A CA 1
ATOM 773 C C . GLU A 1 101 ? -8.712 8.269 12.137 1.00 84.25 101 GLU A C 1
ATOM 775 O O . GLU A 1 101 ? -9.894 7.942 12.231 1.00 84.25 101 GLU A O 1
ATOM 780 N N . GLY A 1 102 ? -7.844 7.972 13.112 1.00 86.75 102 GLY A N 1
ATOM 781 C CA . GLY A 1 102 ? -8.219 7.261 14.340 1.00 86.75 102 GLY A CA 1
ATOM 782 C C . GLY A 1 102 ? -8.591 5.786 14.134 1.00 86.75 102 GLY A C 1
ATOM 783 O O . GLY A 1 102 ? -9.275 5.204 14.975 1.00 86.75 102 GLY A O 1
ATOM 784 N N . VAL A 1 103 ? -8.144 5.172 13.037 1.00 88.00 103 VAL A N 1
ATOM 785 C CA . VAL A 1 103 ? -8.397 3.765 12.691 1.00 88.00 103 VAL A CA 1
ATOM 786 C C . VAL A 1 103 ? -7.088 2.984 12.602 1.00 88.00 103 VAL A C 1
ATOM 788 O O . VAL A 1 103 ? -5.999 3.549 12.504 1.00 88.00 103 VAL A O 1
ATOM 791 N N . THR A 1 104 ? -7.159 1.654 12.626 1.00 90.06 104 THR A N 1
ATOM 792 C CA . THR A 1 104 ? -5.970 0.841 12.331 1.00 90.06 104 THR A CA 1
ATOM 793 C C . THR A 1 104 ? -5.870 0.657 10.824 1.00 90.06 104 THR A C 1
ATOM 795 O O . THR A 1 104 ? -6.865 0.356 10.178 1.00 90.06 104 THR A O 1
ATOM 798 N N . SER A 1 105 ? -4.692 0.855 10.238 1.00 92.69 105 SER A N 1
ATOM 799 C CA . SER A 1 105 ? -4.481 0.648 8.803 1.00 92.69 105 SER A CA 1
ATOM 800 C C . SER A 1 105 ? -3.128 0.002 8.550 1.00 92.69 105 SER A C 1
ATOM 802 O O . SER A 1 105 ? -2.173 0.227 9.296 1.00 92.69 105 SER A O 1
ATOM 804 N N . ARG A 1 106 ? -3.051 -0.830 7.513 1.00 92.38 106 ARG A N 1
ATOM 805 C CA . ARG A 1 106 ? -1.830 -1.547 7.125 1.00 92.38 106 ARG A CA 1
ATOM 806 C C . ARG A 1 106 ? -1.766 -1.771 5.620 1.00 92.38 106 ARG A C 1
ATOM 808 O O . ARG A 1 106 ? -2.793 -1.861 4.951 1.00 92.38 106 ARG A O 1
ATOM 815 N N . GLY A 1 107 ? -0.547 -1.894 5.103 1.00 92.06 107 GLY A N 1
ATOM 816 C CA . GLY A 1 107 ? -0.298 -2.290 3.721 1.00 92.06 107 GLY A CA 1
ATOM 817 C C . GLY A 1 107 ? -0.363 -3.807 3.558 1.00 92.06 107 GLY A C 1
ATOM 818 O O . GLY A 1 107 ? 0.216 -4.552 4.346 1.00 92.06 107 GLY A O 1
ATOM 819 N N . LEU A 1 108 ? -1.047 -4.270 2.518 1.00 92.31 108 LEU A N 1
ATOM 820 C CA . LEU A 1 108 ? -0.984 -5.643 2.031 1.00 92.31 108 LEU A CA 1
ATOM 821 C C . LEU A 1 108 ? -0.335 -5.639 0.655 1.00 92.31 108 LEU A C 1
ATOM 823 O O . LEU A 1 108 ? -0.607 -4.753 -0.148 1.00 92.31 108 LEU A O 1
ATOM 827 N N . CYS A 1 109 ? 0.525 -6.620 0.389 1.00 91.94 109 CYS A N 1
ATOM 828 C CA . CYS A 1 109 ? 1.274 -6.709 -0.858 1.00 91.94 109 CYS A CA 1
ATOM 829 C C . CYS A 1 109 ? 1.250 -8.127 -1.430 1.00 91.94 109 CYS A C 1
ATOM 831 O O . CYS A 1 109 ? 1.219 -9.106 -0.681 1.00 91.94 109 CYS A O 1
ATOM 833 N N . ARG A 1 110 ? 1.320 -8.241 -2.760 1.00 91.25 110 ARG A N 1
ATOM 834 C CA . ARG A 1 110 ? 1.389 -9.516 -3.490 1.00 91.25 110 ARG A CA 1
ATOM 835 C C . ARG A 1 110 ? 2.389 -9.467 -4.644 1.00 91.25 110 ARG A C 1
ATOM 837 O O . ARG A 1 110 ? 2.878 -8.405 -5.034 1.00 91.25 110 ARG A O 1
ATOM 844 N N . ASP A 1 111 ? 2.719 -10.651 -5.152 1.00 89.31 111 ASP A N 1
ATOM 845 C CA . ASP A 1 111 ? 3.742 -10.887 -6.175 1.00 89.31 111 ASP A CA 1
ATOM 846 C C . ASP A 1 111 ? 5.130 -10.399 -5.737 1.00 89.31 111 ASP A C 1
ATOM 848 O O . ASP A 1 111 ? 5.711 -9.475 -6.316 1.00 89.31 111 ASP A O 1
ATOM 852 N N . LYS A 1 112 ? 5.655 -11.035 -4.680 1.00 87.75 112 LYS A N 1
ATOM 853 C CA . LYS A 1 112 ? 7.026 -10.822 -4.200 1.00 87.75 112 LYS A CA 1
ATOM 854 C C . LYS A 1 112 ? 8.019 -11.131 -5.319 1.00 87.75 112 LYS A C 1
ATOM 856 O O . LYS A 1 112 ? 7.899 -12.150 -5.997 1.00 87.75 112 LYS A O 1
ATOM 861 N N . ILE A 1 113 ? 9.025 -10.282 -5.479 1.00 82.94 113 ILE A N 1
ATOM 862 C CA . ILE A 1 113 ? 10.114 -10.497 -6.434 1.00 82.94 113 ILE A CA 1
ATOM 863 C C . ILE A 1 113 ? 11.456 -10.621 -5.716 1.00 82.94 113 ILE A C 1
ATOM 865 O O . ILE A 1 113 ? 11.606 -10.209 -4.566 1.00 82.94 113 ILE A O 1
ATOM 869 N N . SER A 1 114 ? 12.446 -11.184 -6.410 1.00 72.62 114 SER A N 1
ATOM 870 C CA . SER A 1 114 ? 13.836 -11.162 -5.960 1.00 72.62 114 SER A CA 1
ATOM 871 C C . SER A 1 114 ? 14.329 -9.715 -5.946 1.00 72.62 114 SER A C 1
ATOM 873 O O . SER A 1 114 ? 14.520 -9.103 -6.997 1.00 72.62 114 SER A O 1
ATOM 875 N N . GLY A 1 115 ? 14.480 -9.166 -4.753 1.00 67.38 115 GLY A N 1
ATOM 876 C CA . GLY A 1 115 ? 14.820 -7.774 -4.529 1.00 67.38 115 GLY A CA 1
ATOM 877 C C . GLY A 1 115 ? 14.658 -7.459 -3.054 1.00 67.38 115 GLY A C 1
ATOM 878 O O . GLY A 1 115 ? 13.884 -8.105 -2.342 1.00 67.38 115 GLY A O 1
ATOM 879 N N . PHE A 1 116 ? 15.438 -6.497 -2.598 1.00 65.38 116 PHE A N 1
ATOM 880 C CA . PHE A 1 116 ? 15.425 -6.056 -1.225 1.00 65.38 116 PHE A CA 1
ATOM 881 C C . PHE A 1 116 ? 15.475 -4.544 -1.198 1.00 65.38 116 PHE A C 1
ATOM 883 O O . PHE A 1 116 ? 16.205 -3.934 -1.973 1.00 65.38 116 PHE A O 1
ATOM 890 N N . HIS A 1 117 ? 14.714 -3.946 -0.303 1.00 68.38 117 HIS A N 1
ATOM 891 C CA . HIS A 1 117 ? 14.789 -2.530 -0.032 1.00 68.38 117 HIS A CA 1
ATOM 892 C C . HIS A 1 117 ? 15.269 -2.344 1.396 1.00 68.38 117 HIS A C 1
ATOM 894 O O . HIS A 1 117 ? 14.827 -3.031 2.315 1.00 68.38 117 HIS A O 1
ATOM 900 N N . TRP A 1 118 ? 16.161 -1.385 1.582 1.00 65.31 118 TRP A N 1
ATOM 901 C CA . TRP A 1 118 ? 16.344 -0.819 2.905 1.00 65.31 118 TRP A CA 1
ATOM 902 C C . TRP A 1 118 ? 15.139 0.070 3.179 1.00 65.31 118 TRP A C 1
ATOM 904 O O . TRP A 1 118 ? 14.729 0.838 2.303 1.00 65.31 118 TRP A O 1
ATOM 914 N N . ARG A 1 119 ? 14.559 -0.054 4.373 1.00 64.31 119 ARG A N 1
ATOM 915 C CA . ARG A 1 119 ? 13.574 0.916 4.850 1.00 64.31 119 ARG A CA 1
ATOM 916 C C . ARG A 1 119 ? 14.170 2.317 4.707 1.00 64.31 119 ARG A C 1
ATOM 918 O O . ARG A 1 119 ? 15.305 2.538 5.137 1.00 64.31 119 ARG A O 1
ATOM 925 N N . ARG A 1 120 ? 13.431 3.251 4.104 1.00 63.03 120 ARG A N 1
ATOM 926 C CA . ARG A 1 120 ? 13.857 4.652 4.095 1.00 63.03 120 ARG A CA 1
ATOM 927 C C . ARG A 1 120 ? 13.643 5.223 5.490 1.00 63.03 120 ARG A C 1
ATOM 929 O O . ARG A 1 120 ? 12.536 5.573 5.872 1.00 63.03 120 ARG A O 1
ATOM 936 N N . THR A 1 121 ? 14.711 5.256 6.276 1.00 50.97 121 THR A N 1
ATOM 937 C CA . THR A 1 121 ? 14.781 6.094 7.471 1.00 50.97 121 THR A CA 1
ATOM 938 C C . THR A 1 121 ? 15.041 7.513 6.987 1.00 50.97 121 THR A C 1
ATOM 940 O O . THR A 1 121 ? 16.197 7.909 6.832 1.00 50.97 121 THR A O 1
ATOM 943 N N . ASP A 1 122 ? 13.985 8.237 6.629 1.00 46.25 122 ASP A N 1
ATOM 944 C CA . ASP A 1 122 ? 14.131 9.659 6.340 1.00 46.25 122 ASP A CA 1
ATOM 945 C C . ASP A 1 122 ? 14.576 10.386 7.632 1.00 46.25 122 ASP A C 1
ATOM 947 O O . ASP A 1 122 ? 14.135 10.051 8.735 1.00 46.25 122 ASP A O 1
ATOM 951 N N . VAL A 1 123 ? 15.537 11.297 7.449 1.00 39.56 123 VAL A N 1
ATOM 952 C CA . VAL A 1 123 ? 16.245 12.140 8.434 1.00 39.56 123 VAL A CA 1
ATOM 953 C C . VAL A 1 123 ? 15.323 13.187 9.049 1.00 39.56 123 VAL A C 1
ATOM 955 O O . VAL A 1 123 ? 14.487 13.734 8.296 1.00 39.56 123 VAL A O 1
#

Radius of gyration: 18.04 Å; chains: 1; bounding box: 47×26×64 Å

Foldseek 3Di:
DDDDDPPPPPPPPPPQDWWFFFFKKFKFWFQDDDPNDGDGRHTDAVLQCVLLPQQQDDWDWDDDPPGHIMTGFADDDPDDQRRGGGQVSSQVSQQVVCVVVVTGMGMDGDHTDPHTYGPPPDD